Protein AF-A0A963Q8X6-F1 (afdb_monomer_lite)

Secondary structure (DSSP, 8-state):
------S---STTHHHHHHTTTS----BTTBSS------TT-SSGGGSSSPPPS--S-TTSSSPPS------S----S--

Foldseek 3Di:
DDDDDPPFALDPCSVVVVVVVVHDQDQDPCGSDHDQEADCPDPDPSNHPDDDDDDAPPPVDVVGDPDDDDDDNDDPDPDD

Structure (mmCIF, N/CA/C/O backbone):
data_AF-A0A963Q8X6-F1
#
_entry.id   AF-A0A963Q8X6-F1
#
loop_
_atom_site.group_PDB
_atom_site.id
_atom_site.type_symbol
_atom_site.label_atom_id
_atom_site.label_alt_id
_atom_site.label_comp_id
_atom_site.label_asym_id
_atom_site.label_entity_id
_atom_site.label_seq_id
_atom_site.pdbx_PDB_ins_code
_atom_site.Cartn_x
_atom_site.Cartn_y
_atom_site.Cartn_z
_atom_site.occupancy
_atom_site.B_iso_or_equiv
_atom_site.auth_seq_id
_atom_site.auth_comp_id
_atom_site.auth_asym_id
_atom_site.auth_atom_id
_atom_site.pdbx_PDB_model_num
ATOM 1 N N . GLY A 1 1 ? 2.214 13.428 -4.369 1.00 93.19 1 GLY A N 1
ATOM 2 C CA . GLY A 1 1 ? 0.960 13.865 -3.719 1.00 93.19 1 GLY A CA 1
ATOM 3 C C . GLY A 1 1 ? 0.349 12.693 -2.981 1.00 93.19 1 GLY A C 1
ATOM 4 O O . GLY A 1 1 ? 0.775 11.574 -3.234 1.00 93.19 1 GLY A O 1
ATOM 5 N N . PHE A 1 2 ? -0.607 12.929 -2.086 1.00 96.25 2 PHE A N 1
ATOM 6 C CA . PHE A 1 2 ? -1.314 11.865 -1.367 1.00 96.25 2 PHE A CA 1
ATOM 7 C C . PHE A 1 2 ? -2.752 12.289 -1.050 1.00 96.25 2 PHE A C 1
ATOM 9 O O . PHE A 1 2 ? -3.076 13.475 -1.102 1.00 96.25 2 PHE A O 1
ATOM 16 N N . LEU A 1 3 ? -3.595 11.309 -0.734 1.00 95.44 3 LEU A N 1
ATOM 17 C CA . LEU A 1 3 ? -4.956 11.493 -0.239 1.00 95.44 3 LEU A CA 1
ATOM 18 C C . LEU A 1 3 ? -5.245 10.437 0.831 1.00 95.44 3 LEU A C 1
ATOM 20 O O . LEU A 1 3 ? -4.629 9.371 0.821 1.00 95.44 3 LEU A O 1
ATOM 24 N N . LEU A 1 4 ? -6.178 10.732 1.735 1.00 97.31 4 LEU A N 1
ATOM 25 C CA . LEU A 1 4 ? -6.661 9.795 2.747 1.00 97.31 4 LEU A CA 1
ATOM 26 C C . LEU A 1 4 ? -8.127 9.467 2.461 1.00 97.31 4 LEU A C 1
ATOM 28 O O . LEU A 1 4 ? -8.939 10.367 2.248 1.00 97.31 4 LEU A O 1
ATOM 32 N N . LEU A 1 5 ? -8.456 8.177 2.442 1.00 96.19 5 LEU A N 1
ATOM 33 C CA . LEU A 1 5 ? -9.826 7.683 2.329 1.00 96.19 5 LEU A CA 1
ATOM 34 C C . LEU A 1 5 ? -10.226 7.076 3.672 1.00 96.19 5 LEU A C 1
ATOM 36 O O . LEU A 1 5 ? -9.507 6.238 4.212 1.00 96.19 5 LEU A O 1
ATOM 40 N N . HIS A 1 6 ? -11.372 7.497 4.199 1.00 96.88 6 HIS A N 1
ATOM 41 C CA . HIS A 1 6 ? -11.908 7.027 5.475 1.00 96.88 6 HIS A CA 1
ATOM 42 C C . HIS A 1 6 ? -13.226 6.276 5.263 1.00 96.88 6 HIS A C 1
ATOM 44 O O . HIS A 1 6 ? -13.924 6.509 4.277 1.00 96.88 6 HIS A O 1
ATOM 50 N N . GLY A 1 7 ? -13.573 5.384 6.198 1.00 95.69 7 GLY A N 1
ATOM 51 C CA . GLY A 1 7 ? -14.813 4.600 6.135 1.00 95.69 7 GLY A CA 1
ATOM 52 C C . GLY A 1 7 ? -14.821 3.541 5.029 1.00 95.69 7 GLY A C 1
ATOM 53 O O . GLY A 1 7 ? -15.878 3.234 4.480 1.00 95.69 7 GLY A O 1
ATOM 54 N N . THR A 1 8 ? -13.652 3.008 4.662 1.00 96.19 8 THR A N 1
ATOM 55 C CA . THR A 1 8 ? -13.541 1.931 3.674 1.00 96.19 8 THR A CA 1
ATOM 56 C C . THR A 1 8 ? -13.918 0.575 4.288 1.00 96.19 8 THR A C 1
ATOM 58 O O . THR A 1 8 ? -13.693 0.360 5.480 1.00 96.19 8 THR A O 1
ATOM 61 N N . PRO A 1 9 ? -14.489 -0.362 3.508 1.00 95.75 9 PRO A N 1
ATOM 62 C CA . PRO A 1 9 ? -14.776 -1.711 3.996 1.00 95.75 9 PRO A CA 1
ATOM 63 C C . PRO A 1 9 ? -13.486 -2.482 4.321 1.00 95.75 9 PRO A C 1
ATOM 65 O O . PRO A 1 9 ? -12.549 -2.427 3.531 1.00 95.75 9 PRO A O 1
ATOM 68 N N . THR A 1 10 ? -13.441 -3.240 5.421 1.00 95.94 10 THR A N 1
ATOM 69 C CA . THR A 1 10 ? -12.225 -3.906 5.947 1.00 95.94 10 THR A CA 1
ATOM 70 C C . THR A 1 10 ? -12.024 -5.357 5.485 1.00 95.94 10 THR A C 1
ATOM 72 O O . THR A 1 10 ? -11.266 -6.113 6.088 1.00 95.94 10 THR A O 1
ATOM 75 N N . GLN A 1 11 ? -12.674 -5.779 4.400 1.00 96.06 11 GLN A N 1
ATOM 76 C CA . GLN A 1 11 ? -12.380 -7.056 3.739 1.00 96.06 11 GLN A CA 1
ATOM 77 C C . GLN A 1 11 ? -11.040 -6.983 2.991 1.00 96.06 11 GLN A C 1
ATOM 79 O O . GLN A 1 11 ? -10.682 -5.938 2.442 1.00 96.06 11 GLN A O 1
ATOM 84 N N . ALA A 1 12 ? -10.318 -8.106 2.938 1.00 92.56 12 ALA A N 1
ATOM 85 C CA . ALA A 1 12 ? -8.956 -8.178 2.401 1.00 92.56 12 ALA A CA 1
ATOM 86 C C . ALA A 1 12 ? -8.819 -7.627 0.968 1.00 92.56 12 ALA A C 1
ATOM 88 O O . ALA A 1 12 ? -7.867 -6.916 0.650 1.00 92.56 12 ALA A O 1
ATOM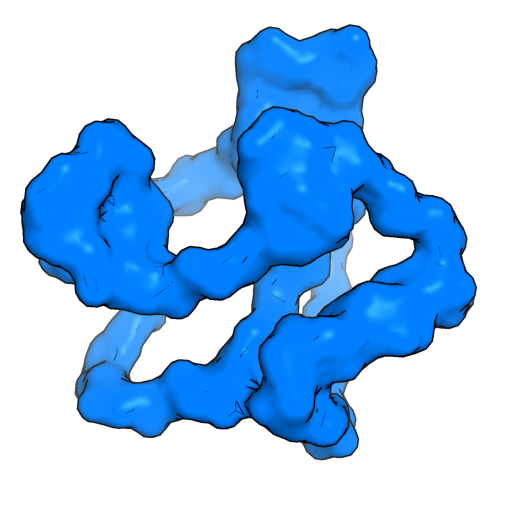 89 N N . ASP A 1 13 ? -9.798 -7.887 0.103 1.00 95.44 13 ASP A N 1
ATOM 90 C CA . ASP A 1 13 ? -9.775 -7.504 -1.308 1.00 95.44 13 ASP A CA 1
ATOM 91 C C . ASP A 1 13 ? -10.445 -6.148 -1.607 1.00 95.44 13 ASP A C 1
ATOM 93 O O . ASP A 1 13 ? -10.403 -5.679 -2.750 1.00 95.44 13 ASP A O 1
ATOM 97 N N . SER A 1 14 ? -10.996 -5.457 -0.601 1.00 96.56 14 SER A N 1
ATOM 98 C CA . SER A 1 14 ? -11.672 -4.156 -0.762 1.00 96.56 14 SER A CA 1
ATOM 99 C C . SER A 1 14 ? -10.782 -3.083 -1.393 1.00 96.56 14 SER A C 1
ATOM 101 O O . SER A 1 14 ? -11.270 -2.224 -2.136 1.00 96.56 14 SER A O 1
ATOM 103 N N . ILE A 1 15 ? -9.463 -3.168 -1.187 1.00 96.94 15 ILE A N 1
ATOM 104 C CA . ILE A 1 15 ? -8.482 -2.279 -1.823 1.00 96.94 15 ILE A CA 1
ATOM 105 C C . ILE A 1 15 ? -8.535 -2.361 -3.356 1.00 96.94 15 ILE A C 1
ATOM 107 O O . ILE A 1 15 ? -8.376 -1.345 -4.031 1.00 96.94 15 ILE A O 1
ATOM 111 N N . LEU A 1 16 ? -8.837 -3.533 -3.927 1.00 97.06 16 LEU A N 1
ATOM 112 C CA . LEU A 1 16 ? -8.962 -3.707 -5.376 1.00 97.06 16 LEU A CA 1
ATOM 113 C C . LEU A 1 16 ? -10.200 -2.993 -5.921 1.00 97.06 16 LEU A C 1
ATOM 115 O O . LEU A 1 16 ? -10.178 -2.477 -7.038 1.00 97.06 16 LEU A O 1
ATOM 119 N N . THR A 1 17 ? -11.293 -2.964 -5.161 1.00 95.50 17 THR A N 1
ATOM 120 C CA . THR A 1 17 ? -12.513 -2.235 -5.537 1.00 95.50 17 THR A CA 1
ATOM 121 C C . THR A 1 17 ? -12.279 -0.727 -5.526 1.00 95.50 17 THR A C 1
ATOM 123 O O . THR A 1 17 ? -12.737 -0.031 -6.431 1.00 95.50 17 THR A O 1
ATOM 126 N N . ILE A 1 18 ? -11.509 -0.227 -4.555 1.00 95.12 18 ILE A N 1
ATOM 127 C CA . ILE A 1 18 ? -11.097 1.180 -4.484 1.00 95.12 18 ILE A CA 1
ATOM 128 C C . ILE A 1 18 ? -10.151 1.518 -5.642 1.00 95.12 18 ILE A C 1
ATOM 130 O O . ILE A 1 18 ? -10.410 2.467 -6.380 1.00 95.12 18 ILE A O 1
ATOM 134 N N . ALA A 1 19 ? -9.103 0.717 -5.859 1.00 96.12 19 ALA A N 1
ATOM 135 C CA . ALA A 1 19 ? -8.102 0.943 -6.902 1.00 96.12 19 ALA A CA 1
ATOM 136 C C . ALA A 1 19 ? -8.724 1.045 -8.304 1.00 96.12 19 ALA A C 1
ATOM 138 O O . ALA A 1 19 ? -8.365 1.933 -9.077 1.00 96.12 19 ALA A O 1
ATOM 139 N N . ARG A 1 20 ? -9.719 0.197 -8.605 1.00 95.38 20 ARG A N 1
ATOM 140 C CA . ARG A 1 20 ? -10.448 0.207 -9.886 1.00 95.38 20 ARG A CA 1
ATOM 141 C C . ARG A 1 20 ? -11.194 1.512 -10.174 1.00 95.38 20 ARG A C 1
ATOM 143 O O . ARG A 1 20 ? -11.514 1.766 -11.330 1.00 95.38 20 ARG A O 1
ATOM 150 N N . ARG A 1 21 ? -11.462 2.352 -9.167 1.00 93.94 21 ARG A N 1
ATOM 151 C CA . ARG A 1 21 ? -12.046 3.687 -9.388 1.00 93.94 21 ARG A CA 1
ATOM 152 C C . ARG A 1 21 ? -11.034 4.709 -9.907 1.00 93.94 21 ARG A C 1
ATOM 154 O O . ARG A 1 21 ? -11.446 5.710 -10.479 1.00 93.94 21 ARG A O 1
ATOM 161 N N . PHE A 1 22 ? -9.740 4.459 -9.715 1.00 91.00 22 PHE A N 1
ATOM 162 C CA . PHE A 1 22 ? -8.654 5.363 -10.105 1.00 91.00 22 PHE A CA 1
ATOM 163 C C . PHE A 1 22 ? -7.854 4.859 -11.316 1.00 91.00 22 PHE A C 1
ATOM 165 O O . PHE A 1 22 ? -7.065 5.615 -11.878 1.00 91.00 22 PHE A O 1
ATOM 172 N N . GLY A 1 23 ? -8.045 3.603 -11.732 1.00 92.81 23 GLY A N 1
ATOM 173 C CA . GLY A 1 23 ? -7.385 3.026 -12.901 1.00 92.81 23 GLY A CA 1
ATOM 174 C C . GLY A 1 23 ? -7.254 1.506 -12.821 1.00 92.81 23 GLY A C 1
ATOM 175 O O . GLY A 1 23 ? -8.121 0.814 -12.289 1.00 92.81 23 GLY A O 1
ATOM 176 N N . PHE A 1 24 ? -6.153 0.980 -13.357 1.00 94.19 24 PHE A N 1
ATOM 177 C CA . PHE A 1 24 ? -5.860 -0.453 -13.369 1.00 94.19 24 PHE A CA 1
ATOM 178 C C . PHE A 1 24 ? -4.839 -0.824 -12.293 1.00 94.19 24 PHE A C 1
ATOM 180 O O . PHE A 1 24 ? -3.871 -0.102 -12.052 1.00 94.19 24 PHE A O 1
ATOM 187 N N . VAL A 1 25 ? -5.040 -1.983 -11.668 1.00 96.31 25 VAL A N 1
ATOM 188 C CA . VAL A 1 25 ? -4.091 -2.550 -10.705 1.00 96.31 25 VAL A CA 1
ATOM 189 C C . VAL A 1 25 ? -2.922 -3.168 -11.467 1.00 96.31 25 VAL A C 1
ATOM 191 O O . VAL A 1 25 ? -3.132 -3.989 -12.358 1.00 96.31 25 VAL A O 1
ATOM 194 N N . ARG A 1 26 ? -1.690 -2.797 -11.107 1.00 95.06 26 ARG A N 1
ATOM 195 C CA . ARG A 1 26 ? -0.483 -3.425 -11.652 1.00 95.06 26 ARG A CA 1
ATOM 196 C C . ARG A 1 26 ? -0.173 -4.695 -10.875 1.00 95.06 26 ARG A C 1
ATOM 198 O O . ARG A 1 26 ? 0.265 -4.625 -9.730 1.00 95.06 26 ARG A O 1
ATOM 205 N N . GLU A 1 27 ? -0.377 -5.837 -11.514 1.00 95.69 27 GLU A N 1
ATOM 206 C CA . GLU A 1 27 ? -0.019 -7.131 -10.937 1.00 95.69 27 GLU A CA 1
ATOM 207 C C . GLU A 1 27 ? 1.505 -7.289 -10.880 1.00 95.69 27 GLU A C 1
ATOM 209 O O . GLU A 1 27 ? 2.235 -6.861 -11.779 1.00 95.69 27 GLU A O 1
ATOM 214 N N . THR A 1 28 ? 1.998 -7.879 -9.795 1.00 94.25 28 THR A N 1
ATOM 215 C CA . THR A 1 28 ? 3.422 -8.178 -9.604 1.00 94.25 28 THR A CA 1
ATOM 216 C C . THR A 1 28 ? 3.588 -9.616 -9.122 1.00 94.25 28 THR A C 1
ATOM 218 O O . THR A 1 28 ? 2.608 -10.316 -8.882 1.00 94.25 28 THR A O 1
ATOM 221 N N . ASN A 1 29 ? 4.826 -10.061 -8.905 1.00 93.12 29 ASN A N 1
ATOM 222 C CA . ASN A 1 29 ? 5.087 -11.343 -8.241 1.00 93.12 29 ASN A CA 1
ATOM 223 C C . ASN A 1 29 ? 4.586 -11.393 -6.782 1.00 93.12 29 ASN A C 1
ATOM 225 O O . ASN A 1 29 ? 4.521 -12.478 -6.220 1.00 93.12 29 ASN A O 1
ATOM 229 N N . PHE A 1 30 ? 4.221 -10.259 -6.175 1.00 92.44 30 PHE A N 1
ATOM 230 C CA . PHE A 1 30 ? 3.539 -10.224 -4.876 1.00 92.44 30 PHE A CA 1
ATOM 231 C C . PHE A 1 30 ? 2.018 -10.420 -4.994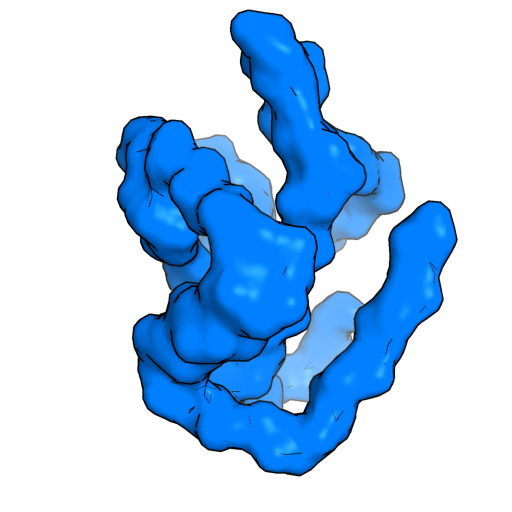 1.00 92.44 30 PHE A C 1
ATOM 233 O O . PHE A 1 30 ? 1.329 -10.465 -3.983 1.00 92.44 30 PHE A O 1
ATOM 240 N N . GLY A 1 31 ? 1.491 -10.537 -6.218 1.00 95.00 31 GLY A N 1
ATOM 241 C CA . GLY A 1 31 ? 0.068 -10.655 -6.513 1.00 95.00 31 GLY A CA 1
ATOM 242 C C . GLY A 1 31 ? -0.564 -9.345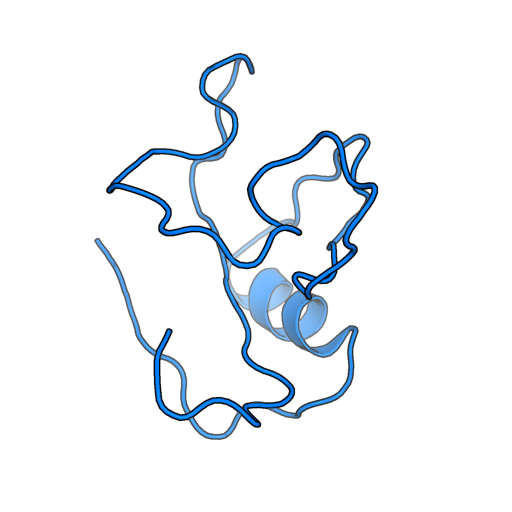 -6.987 1.00 95.00 31 GLY A C 1
ATOM 243 O O . GLY A 1 31 ? 0.115 -8.378 -7.350 1.00 95.00 31 GLY A O 1
ATOM 244 N N . ARG A 1 32 ? -1.903 -9.340 -7.005 1.00 95.69 32 ARG A N 1
ATOM 245 C CA . ARG A 1 32 ? -2.746 -8.169 -7.326 1.00 95.69 32 ARG A CA 1
ATOM 246 C C . ARG A 1 32 ? -2.804 -7.175 -6.166 1.00 95.69 32 ARG A C 1
ATOM 248 O O . ARG A 1 32 ? -2.951 -5.978 -6.372 1.00 95.69 32 ARG A O 1
ATOM 255 N N . PHE A 1 33 ? -2.699 -7.701 -4.957 1.00 96.31 33 PHE A N 1
ATOM 256 C CA . PHE A 1 33 ? -2.471 -7.002 -3.702 1.00 96.31 33 PHE A CA 1
ATOM 257 C C . PHE A 1 33 ? -1.670 -7.952 -2.806 1.00 96.31 33 PHE A C 1
ATOM 259 O O . PHE A 1 33 ? -1.571 -9.143 -3.106 1.00 96.31 33 PHE A O 1
ATOM 266 N N .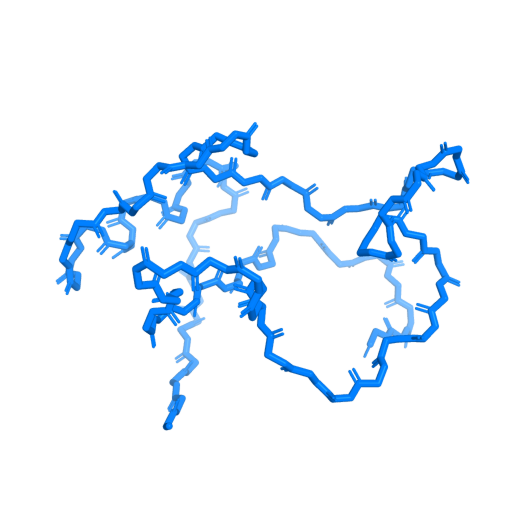 PHE A 1 34 ? -1.114 -7.428 -1.724 1.00 95.38 34 PHE A N 1
ATOM 267 C CA . PHE A 1 34 ? -0.392 -8.199 -0.721 1.00 95.38 34 PHE A CA 1
ATOM 268 C C . PHE A 1 34 ? -0.740 -7.668 0.669 1.00 95.38 34 PHE A C 1
ATOM 270 O O . PHE A 1 34 ? -1.132 -6.511 0.822 1.00 95.38 34 PHE A O 1
ATOM 277 N N . GLU A 1 35 ? -0.628 -8.530 1.674 1.00 95.06 35 GLU A N 1
ATOM 278 C CA . GLU A 1 35 ? -1.004 -8.226 3.054 1.00 95.06 35 GLU A CA 1
ATOM 279 C C . GLU A 1 35 ? 0.236 -7.933 3.890 1.00 95.06 35 GLU A C 1
ATOM 281 O O . GLU A 1 35 ? 1.120 -8.781 4.007 1.00 95.06 35 GLU A O 1
ATOM 286 N N . VAL A 1 36 ? 0.282 -6.743 4.489 1.00 94.94 36 VAL A N 1
ATOM 287 C CA . VAL A 1 36 ? 1.393 -6.297 5.333 1.00 94.94 36 VAL A CA 1
ATOM 288 C C . VAL A 1 36 ? 1.062 -6.568 6.795 1.00 94.94 36 VAL A C 1
ATOM 290 O O . VAL A 1 36 ? 0.236 -5.886 7.394 1.00 94.94 36 VAL A O 1
ATOM 293 N N . TYR A 1 37 ? 1.713 -7.579 7.361 1.00 92.69 37 TYR A N 1
ATOM 294 C CA . TYR A 1 37 ? 1.689 -7.904 8.785 1.00 92.69 37 TYR A CA 1
ATOM 295 C C . TYR A 1 37 ? 3.004 -8.581 9.186 1.00 92.69 37 TYR A C 1
ATOM 297 O O . TYR A 1 37 ? 3.755 -9.056 8.332 1.00 92.69 37 TYR A O 1
ATOM 305 N N . SER A 1 38 ? 3.285 -8.630 10.489 1.00 90.31 38 SER A N 1
ATOM 306 C CA . SER A 1 38 ? 4.523 -9.215 11.010 1.00 90.31 38 SER A CA 1
ATOM 307 C C . SER A 1 38 ? 4.597 -10.724 10.740 1.00 90.31 38 SER A C 1
ATOM 309 O O . SER A 1 38 ? 3.752 -11.499 11.186 1.00 90.31 38 SER A O 1
ATOM 311 N N . ARG A 1 39 ? 5.636 -11.136 10.017 1.00 91.38 39 ARG A N 1
ATOM 312 C CA . ARG A 1 39 ? 6.041 -12.505 9.696 1.00 91.38 39 ARG A CA 1
ATOM 313 C C . ARG A 1 39 ? 7.519 -12.627 10.097 1.00 91.38 39 ARG A C 1
ATOM 315 O O . ARG A 1 39 ? 8.378 -12.231 9.309 1.00 91.38 39 ARG A O 1
ATOM 322 N N . PRO A 1 40 ? 7.834 -13.116 11.312 1.00 80.00 40 PRO A N 1
ATOM 323 C CA . PRO A 1 40 ? 9.183 -13.042 11.888 1.00 80.00 40 PRO A CA 1
ATOM 324 C C . PRO A 1 40 ? 10.312 -13.562 10.986 1.00 80.00 40 PRO A C 1
ATOM 326 O O . PRO A 1 40 ? 11.390 -12.971 10.971 1.00 80.00 40 PRO A O 1
ATOM 329 N N . ASP A 1 41 ? 10.035 -14.591 10.183 1.00 86.25 41 ASP A N 1
ATOM 330 C CA . ASP A 1 41 ? 11.009 -15.240 9.295 1.00 86.25 41 ASP A CA 1
ATOM 331 C C . ASP A 1 41 ? 11.039 -14.660 7.866 1.00 86.25 41 ASP A C 1
ATOM 333 O O . ASP A 1 41 ? 11.625 -15.243 6.953 1.00 86.25 41 ASP A O 1
ATOM 337 N N . SER A 1 42 ? 10.394 -13.513 7.634 1.00 89.00 42 SER A N 1
ATOM 338 C CA . SER A 1 42 ? 10.373 -12.862 6.324 1.00 89.00 42 SER A CA 1
ATOM 339 C C . SER A 1 42 ? 11.723 -12.246 5.951 1.00 89.00 42 SER A C 1
ATOM 341 O O . SER A 1 42 ? 12.360 -11.554 6.747 1.00 89.00 42 SER A O 1
ATOM 343 N N . THR A 1 43 ? 12.116 -12.410 4.688 1.00 88.19 43 THR A N 1
ATOM 344 C CA . THR A 1 43 ? 13.264 -11.714 4.088 1.00 88.19 43 THR A CA 1
ATOM 345 C C . THR A 1 43 ? 12.947 -10.274 3.684 1.00 88.19 43 THR A C 1
ATOM 347 O O . THR A 1 43 ? 13.862 -9.463 3.554 1.00 88.19 43 THR A O 1
ATOM 350 N N . ASP A 1 44 ? 11.668 -9.941 3.511 1.00 88.50 44 ASP A N 1
ATOM 351 C CA . ASP A 1 44 ? 11.215 -8.579 3.245 1.00 88.50 44 ASP A CA 1
ATOM 352 C C . ASP A 1 44 ? 10.983 -7.838 4.568 1.00 88.50 44 ASP A C 1
ATOM 354 O O . ASP A 1 44 ? 10.258 -8.322 5.449 1.00 88.50 44 ASP A O 1
ATOM 358 N N . LEU A 1 45 ? 11.610 -6.664 4.697 1.00 91.12 45 LEU A N 1
ATOM 359 C CA . LEU A 1 45 ? 11.518 -5.803 5.875 1.00 91.12 45 LEU A CA 1
ATOM 360 C C . LEU A 1 45 ? 10.093 -5.288 6.106 1.00 91.12 45 LEU A C 1
ATOM 362 O O . LEU A 1 45 ? 9.746 -5.031 7.255 1.00 91.12 45 LEU A O 1
ATOM 366 N N . ALA A 1 46 ? 9.260 -5.204 5.062 1.00 91.06 46 ALA A N 1
ATOM 367 C CA . ALA A 1 46 ? 7.857 -4.804 5.176 1.00 91.06 46 ALA A CA 1
ATOM 368 C C . ALA A 1 46 ? 7.047 -5.727 6.099 1.00 91.06 46 ALA A C 1
ATOM 370 O O . ALA A 1 46 ? 6.080 -5.294 6.718 1.00 91.06 46 ALA A O 1
ATOM 371 N N . TYR A 1 47 ? 7.456 -6.992 6.224 1.00 92.19 47 TYR A N 1
ATOM 372 C CA . TYR A 1 47 ? 6.797 -7.974 7.081 1.00 92.19 47 TYR A CA 1
ATOM 373 C C . TYR A 1 47 ? 7.541 -8.198 8.403 1.00 92.19 47 TYR A C 1
ATOM 375 O O . TYR A 1 47 ? 7.307 -9.201 9.067 1.00 92.19 47 TYR A O 1
ATOM 383 N N . ARG A 1 48 ? 8.460 -7.319 8.812 1.00 89.12 48 ARG A N 1
ATOM 384 C CA . ARG A 1 48 ? 9.178 -7.445 10.092 1.00 89.12 48 ARG A CA 1
ATOM 385 C C . ARG A 1 48 ? 8.798 -6.306 11.040 1.00 89.12 48 ARG A C 1
ATOM 387 O O . ARG A 1 48 ? 8.531 -5.203 10.575 1.00 89.12 48 ARG A O 1
ATOM 394 N N . PRO A 1 49 ? 8.824 -6.521 12.370 1.00 87.56 49 PRO A N 1
ATOM 395 C CA . PRO A 1 49 ? 8.505 -5.487 13.354 1.00 87.56 49 PRO A CA 1
ATOM 396 C C . PRO A 1 49 ? 9.708 -4.552 13.576 1.00 87.56 49 PRO A C 1
ATOM 398 O O . PRO A 1 49 ? 10.200 -4.395 14.691 1.00 87.56 49 PRO A O 1
ATOM 401 N N . VAL A 1 50 ? 10.238 -3.985 12.492 1.00 89.12 50 VAL A N 1
ATOM 402 C CA . VAL A 1 50 ? 11.363 -3.042 12.490 1.00 89.12 50 VAL A CA 1
ATOM 403 C C . VAL A 1 50 ? 10.924 -1.736 11.843 1.00 89.12 50 VAL A C 1
ATOM 405 O O . VAL A 1 50 ? 10.055 -1.728 10.975 1.00 89.12 50 VAL A O 1
ATOM 408 N N . ALA A 1 51 ? 11.532 -0.623 12.250 1.00 90.81 51 ALA A N 1
ATOM 409 C CA . ALA A 1 51 ? 11.221 0.671 11.658 1.00 90.81 51 ALA A CA 1
ATOM 410 C C . ALA A 1 51 ? 11.638 0.714 10.178 1.00 90.81 51 ALA A C 1
ATOM 412 O O . ALA A 1 51 ? 12.773 0.376 9.832 1.00 90.81 51 ALA A O 1
ATOM 413 N N . LEU A 1 52 ? 10.731 1.180 9.319 1.00 93.06 52 LEU A N 1
ATOM 414 C CA . LEU A 1 52 ? 11.000 1.445 7.908 1.00 93.06 52 LEU A CA 1
ATOM 415 C C . LEU A 1 52 ? 11.214 2.947 7.719 1.00 93.06 52 LEU A C 1
ATOM 417 O O . LEU A 1 52 ? 10.315 3.749 7.965 1.00 93.06 52 LEU A O 1
ATOM 421 N N . GLY A 1 53 ? 12.410 3.340 7.280 1.00 95.00 53 GLY A N 1
ATOM 422 C CA . GLY A 1 53 ? 12.674 4.731 6.909 1.00 95.00 53 GLY A CA 1
ATOM 423 C C . GLY A 1 53 ? 11.850 5.161 5.684 1.00 95.00 53 GLY A C 1
ATOM 424 O O . GLY A 1 53 ? 11.391 4.299 4.928 1.00 95.00 53 GLY A O 1
ATOM 425 N N . PRO A 1 54 ? 11.672 6.473 5.436 1.00 96.31 54 PRO A N 1
ATOM 426 C CA . PRO A 1 54 ? 11.003 6.958 4.230 1.00 96.31 54 PRO A CA 1
ATOM 427 C C . PRO A 1 54 ? 11.655 6.396 2.960 1.00 96.31 54 PRO A C 1
ATOM 429 O O . PRO A 1 54 ? 12.868 6.507 2.782 1.00 96.31 54 PRO A O 1
ATOM 432 N N . HIS A 1 55 ? 10.859 5.796 2.077 1.00 96.50 55 HIS A N 1
ATOM 433 C CA . HIS A 1 55 ? 11.347 5.150 0.858 1.00 96.50 55 HIS A CA 1
ATOM 434 C C . HIS A 1 55 ? 10.306 5.194 -0.267 1.00 96.50 55 HIS A C 1
ATOM 436 O O . HIS A 1 55 ? 9.164 5.608 -0.072 1.00 96.50 55 HIS A O 1
ATOM 442 N N . THR A 1 56 ? 10.728 4.777 -1.462 1.00 96.31 56 THR A N 1
ATOM 443 C CA . THR A 1 56 ? 9.829 4.485 -2.584 1.00 96.31 56 THR A CA 1
ATOM 444 C C . THR A 1 56 ? 9.792 2.985 -2.813 1.00 96.31 56 THR A C 1
ATOM 446 O O . THR A 1 56 ? 10.805 2.299 -2.661 1.00 96.31 56 THR A O 1
ATOM 449 N N . ASP A 1 57 ? 8.624 2.474 -3.180 1.00 95.56 57 ASP A N 1
ATOM 450 C CA . ASP A 1 57 ? 8.435 1.051 -3.406 1.00 95.56 57 ASP A CA 1
ATOM 451 C C . ASP A 1 57 ? 8.966 0.611 -4.765 1.00 95.56 57 ASP A C 1
ATOM 453 O O . ASP A 1 57 ? 8.707 1.222 -5.803 1.00 95.56 57 ASP A O 1
ATOM 457 N N . ASN A 1 58 ? 9.640 -0.540 -4.756 1.00 95.25 58 ASN A N 1
ATOM 458 C CA . ASN A 1 58 ? 10.075 -1.251 -5.957 1.00 95.25 58 ASN A CA 1
ATOM 459 C C . ASN A 1 58 ? 10.900 -0.369 -6.934 1.00 95.25 58 ASN A C 1
ATOM 461 O O . ASN A 1 58 ? 10.648 -0.420 -8.145 1.00 95.25 58 ASN A O 1
ATOM 465 N N . PRO A 1 59 ? 11.917 0.390 -6.465 1.00 96.06 59 PRO A N 1
ATOM 466 C CA . PRO A 1 59 ? 12.743 1.238 -7.336 1.00 96.06 59 PRO A CA 1
ATOM 467 C C . PRO A 1 59 ? 13.554 0.422 -8.358 1.00 96.06 59 PRO A C 1
ATOM 469 O O . PRO A 1 59 ? 14.051 0.958 -9.339 1.00 96.06 59 PRO A O 1
ATOM 472 N N . TYR A 1 60 ? 13.662 -0.890 -8.142 1.00 94.75 60 TYR A N 1
ATOM 473 C CA . TYR A 1 60 ? 14.309 -1.854 -9.027 1.00 94.75 60 TYR A CA 1
ATOM 474 C C . TYR A 1 60 ? 13.464 -2.260 -10.252 1.00 94.75 60 TYR A C 1
ATOM 476 O O . TYR A 1 60 ? 13.936 -3.038 -11.079 1.00 94.75 60 TYR A O 1
ATOM 484 N N . ARG A 1 61 ? 12.211 -1.798 -10.386 1.00 95.81 61 ARG A N 1
ATOM 485 C CA . ARG A 1 61 ? 11.371 -2.072 -11.567 1.00 95.81 61 ARG A CA 1
ATOM 486 C C . ARG A 1 61 ? 11.485 -0.964 -12.608 1.00 95.81 61 ARG A C 1
ATOM 488 O O . ARG A 1 61 ? 11.646 0.199 -12.267 1.00 95.81 61 ARG A O 1
ATOM 495 N N . ASN A 1 62 ? 11.298 -1.320 -13.878 1.00 94.62 62 ASN A N 1
ATOM 496 C CA . ASN A 1 62 ? 11.175 -0.361 -14.973 1.00 94.62 62 ASN A CA 1
ATOM 497 C C . ASN A 1 62 ? 10.001 -0.761 -15.897 1.00 94.62 62 ASN A C 1
ATOM 499 O O . ASN A 1 62 ? 10.097 -1.802 -16.549 1.00 94.62 62 ASN A O 1
ATOM 503 N N . PRO A 1 63 ? 8.892 0.006 -15.944 1.00 93.62 63 PRO A N 1
ATOM 504 C CA . PRO A 1 63 ? 8.636 1.220 -15.164 1.00 93.62 63 PRO A CA 1
ATOM 505 C C . PRO A 1 63 ? 8.384 0.931 -13.673 1.00 93.62 63 PRO A C 1
ATOM 507 O O . PRO A 1 63 ? 7.867 -0.129 -13.300 1.00 93.62 63 PRO A O 1
ATOM 510 N N . VAL A 1 64 ? 8.733 1.893 -12.814 1.00 95.81 64 VAL A N 1
ATOM 511 C CA . VAL A 1 64 ? 8.421 1.856 -11.374 1.00 95.81 64 VAL A CA 1
ATOM 512 C C . VAL A 1 64 ? 6.909 2.001 -11.117 1.00 95.81 64 VAL A C 1
ATOM 514 O O . VAL A 1 64 ? 6.196 2.583 -11.941 1.00 95.81 64 VAL A O 1
ATOM 517 N N . PRO A 1 65 ? 6.385 1.499 -9.978 1.00 93.62 65 PRO A N 1
ATOM 518 C CA . PRO A 1 65 ? 5.052 1.868 -9.496 1.00 93.62 65 PRO A CA 1
ATOM 519 C C . PRO A 1 65 ? 4.843 3.391 -9.469 1.00 93.62 65 PRO A C 1
ATOM 521 O O . PRO A 1 65 ? 5.606 4.101 -8.826 1.00 93.62 65 PRO A O 1
ATOM 524 N N . GLY A 1 66 ? 3.789 3.893 -10.122 1.00 93.19 66 GLY A N 1
ATOM 525 C CA . GLY A 1 66 ? 3.452 5.325 -10.083 1.00 93.19 66 GLY A CA 1
ATOM 526 C C . GLY A 1 66 ? 2.563 5.736 -8.902 1.00 93.19 66 GLY A C 1
ATOM 527 O O . GLY A 1 66 ? 2.703 6.835 -8.376 1.00 93.19 66 GLY A O 1
ATOM 528 N N . ILE A 1 67 ? 1.643 4.861 -8.483 1.00 94.38 67 ILE A N 1
ATOM 529 C CA . ILE A 1 67 ? 0.707 5.088 -7.372 1.00 94.38 67 ILE A CA 1
ATOM 530 C C . ILE A 1 67 ? 0.699 3.836 -6.492 1.00 94.38 67 ILE A C 1
ATOM 532 O O . ILE A 1 67 ? 0.618 2.718 -7.006 1.00 94.38 67 ILE A O 1
ATOM 536 N N . GLN A 1 68 ? 0.758 4.041 -5.177 1.00 96.50 68 GLN A N 1
ATOM 537 C CA . GLN A 1 68 ? 0.640 3.007 -4.152 1.00 96.50 68 GLN A CA 1
ATOM 538 C C . GLN A 1 68 ? -0.604 3.266 -3.303 1.00 96.50 68 GLN A C 1
ATOM 540 O O . GLN A 1 68 ? -0.867 4.405 -2.919 1.00 96.50 68 GLN A O 1
ATOM 545 N N . LEU A 1 69 ? -1.365 2.209 -3.015 1.00 96.81 69 LEU A N 1
ATOM 546 C CA . LEU A 1 69 ? -2.474 2.243 -2.068 1.00 96.81 69 LEU A CA 1
ATOM 547 C C . LEU A 1 69 ? -2.084 1.393 -0.859 1.00 96.81 69 LEU A C 1
ATOM 549 O O . LEU A 1 69 ? -1.667 0.250 -1.023 1.00 96.81 69 LEU A O 1
ATOM 553 N N . LEU A 1 7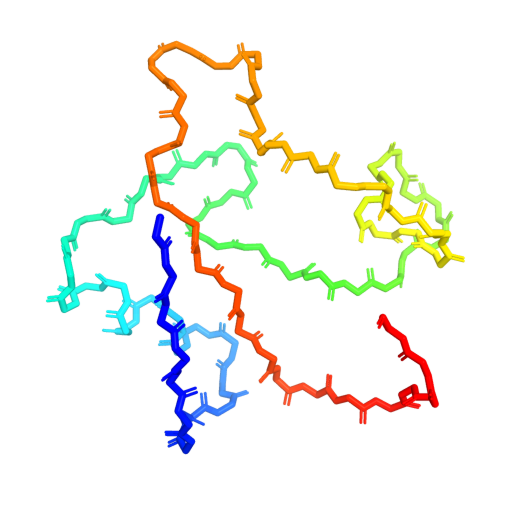0 ? -2.256 1.947 0.339 1.00 97.06 70 LEU A N 1
ATOM 554 C CA . LEU A 1 70 ? -2.144 1.231 1.607 1.00 97.06 70 LEU A CA 1
ATOM 555 C C . LEU A 1 70 ? -3.509 1.280 2.293 1.00 97.06 70 LEU A C 1
ATOM 557 O O . LEU A 1 70 ? -4.113 2.348 2.395 1.00 97.06 70 LEU A O 1
ATOM 561 N N . HIS A 1 71 ? -4.011 0.122 2.719 1.00 97.25 71 HIS A N 1
ATOM 562 C CA . HIS A 1 71 ? -5.346 -0.028 3.292 1.00 97.25 71 HIS A CA 1
ATOM 563 C C . HIS A 1 71 ? -5.249 -0.759 4.629 1.00 97.25 71 HIS A C 1
ATOM 565 O O . HIS A 1 71 ? -4.886 -1.932 4.679 1.00 97.25 71 HIS A O 1
ATOM 571 N N . CYS A 1 72 ? -5.553 -0.047 5.711 1.00 96.31 72 CYS A N 1
ATOM 572 C CA . CYS A 1 72 ? -5.562 -0.620 7.050 1.00 96.31 72 CYS A CA 1
ATOM 573 C C . CYS A 1 72 ? -6.841 -1.443 7.253 1.00 96.31 72 CYS A C 1
ATOM 575 O O . CYS A 1 72 ? -7.940 -0.895 7.181 1.00 96.31 72 CYS A O 1
ATOM 577 N N . LEU A 1 73 ? -6.690 -2.747 7.501 1.00 96.06 73 LEU A N 1
ATOM 578 C CA . LEU A 1 73 ? -7.802 -3.651 7.825 1.00 96.06 73 LEU A CA 1
ATOM 579 C C . LEU A 1 73 ? -7.993 -3.794 9.339 1.00 96.06 73 LEU A C 1
ATOM 581 O O . LEU A 1 73 ? -9.119 -3.870 9.824 1.00 96.06 73 LEU A O 1
ATOM 585 N N . GLN A 1 74 ? -6.880 -3.821 10.072 1.00 94.50 74 GLN A N 1
ATOM 586 C CA . GLN A 1 74 ? -6.808 -4.033 11.510 1.00 94.50 74 GLN A CA 1
ATOM 587 C C . GLN A 1 74 ? -5.592 -3.283 12.058 1.00 94.50 74 GLN A C 1
ATOM 589 O O . GLN A 1 74 ? -4.534 -3.270 11.430 1.00 94.50 74 GLN A O 1
ATOM 594 N N . ASN A 1 75 ? -5.749 -2.666 13.228 1.00 93.19 75 ASN A N 1
ATOM 595 C CA . ASN A 1 75 ? -4.664 -2.018 13.955 1.00 93.19 75 ASN A CA 1
ATOM 596 C C . ASN A 1 75 ? -4.738 -2.416 15.434 1.00 93.19 75 ASN A C 1
ATOM 598 O O . ASN A 1 75 ? -5.634 -1.973 16.149 1.00 93.19 75 ASN A O 1
ATOM 602 N N . GLU A 1 76 ? -3.805 -3.259 15.870 1.00 90.25 76 GLU A N 1
ATOM 603 C CA . GLU A 1 76 ? -3.701 -3.757 17.252 1.00 90.25 76 GLU A CA 1
ATOM 604 C C . GLU A 1 76 ? -2.427 -3.265 17.950 1.00 90.25 76 GLU A C 1
ATOM 606 O O . GLU A 1 76 ? -2.057 -3.757 19.016 1.00 90.25 76 GLU A O 1
ATOM 611 N N . THR A 1 77 ? -1.725 -2.303 17.350 1.00 87.56 77 THR A N 1
ATOM 612 C CA . THR A 1 77 ? -0.449 -1.799 17.852 1.00 87.56 77 THR A CA 1
ATOM 613 C C . THR A 1 77 ? -0.607 -0.412 18.467 1.00 87.56 77 THR A C 1
ATOM 615 O O . THR A 1 77 ? -1.461 0.384 18.081 1.00 87.56 77 THR A O 1
ATOM 618 N N . SER A 1 78 ? 0.239 -0.100 19.452 1.00 86.25 78 SER A N 1
ATOM 619 C CA . SER A 1 78 ? 0.325 1.240 20.052 1.00 86.25 78 SER A CA 1
ATOM 620 C C . SER A 1 78 ? 1.194 2.213 19.243 1.00 86.25 78 SER A C 1
ATOM 622 O O . SER A 1 78 ? 1.166 3.414 19.500 1.00 86.25 78 SER A O 1
ATOM 624 N N . GLY A 1 79 ? 1.961 1.699 18.278 1.00 85.69 79 GLY A N 1
ATOM 625 C CA . GLY A 1 79 ? 2.761 2.461 17.320 1.00 85.69 79 GLY A CA 1
ATOM 626 C C . GLY A 1 79 ? 2.533 1.972 15.889 1.00 85.69 79 GLY A C 1
ATOM 627 O O . GLY A 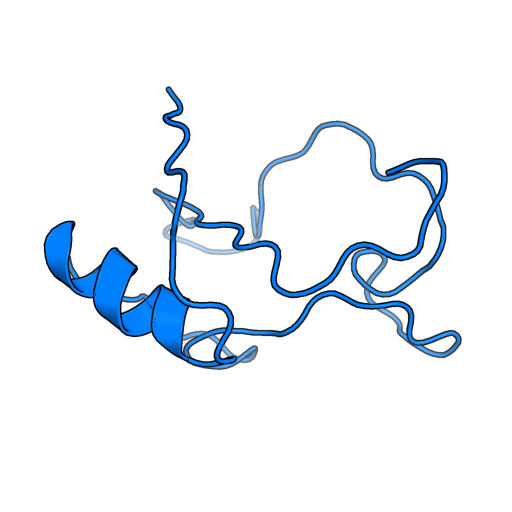1 79 ? 1.639 1.160 15.649 1.00 85.69 79 GLY A O 1
ATOM 628 N N . GLY A 1 80 ? 3.353 2.455 14.960 1.00 75.06 80 GLY A N 1
ATOM 629 C CA . GLY A 1 80 ? 3.251 2.189 13.523 1.00 75.06 80 GLY A CA 1
ATOM 630 C C . GLY A 1 80 ? 3.934 3.291 12.740 1.00 75.06 80 GLY A C 1
ATOM 631 O O . GLY A 1 80 ? 3.514 4.454 12.921 1.00 75.06 80 GLY A O 1
#

pLDDT: mean 93.45, std 3.89, range [75.06, 97.31]

Radius of gyration: 13.65 Å; chains: 1; bounding box: 29×29×35 Å

Sequence (80 aa):
GFLLLHGTPTQADSILTIARRFGFVRETNFGRFFEVYSRPDSTDLAYRPVALGPHTDNPYRNPVPGIQLLHCLQNETSGG